Protein 3CMI (pdb70)

Sequence (143 aa):
SEFYKLAPVDKKGQPFPFDQLKGKVVLIVNVASKCGFTPQYKELEALYKRYKDEGFTIIGFPCNQFGGVTFPIMKKIDVNGGNEDPVYKFLKSQKSGMLGLRGIKWNFEKFLVDKKGKVYERYSSLTKPSSLSETIEELLKEV

Secondary structure (DSSP, 8-state):
-GGGG---BBTTS-B--GGGGTT-EEEEEEEESSS--HHHHHHHHHHHHHHGGGTEEEEEEEE-S-----S-BBPP-BSSSTTB-HHHHHHHHHS--SSS--S--STT-EEEE-SSS-EEEEE-TTS-GGGGHHHHHHHHT--

Nearest PDB structures (foldseek):
  3cmi-assembly1_A  TM=1.007E+00  e=5.539E-32  Saccharomyces cerevisiae
  6vpd-assembly1_B  TM=9.604E-01  e=5.305E-20  Trichoderma reesei QM6a
  6vpd-assembly1_A  TM=9.543E-01  e=8.761E-20  Trichoderma reesei QM6a
  2vup-assembly1_A  TM=9.214E-01  e=1.431E-16  Trypanosoma brucei
  2i3y-assembly1_A  TM=8.932E-01  e=1.904E-14  Homo sapiens

Solvent-accessible surface area: 8043 Å² total; per-residue (Å²): 77,107,1,31,166,18,59,8,62,27,141,166,40,108,96,26,57,0,68,90,7,120,38,81,0,0,0,0,0,0,8,9,54,128,127,70,46,82,83,48,47,146,47,1,18,61,8,31,121,180,13,87,130,110,17,5,16,0,0,0,0,20,1,70,74,32,101,128,32,89,6,37,39,4,116,109,22,42,0,32,57,86,123,45,23,89,1,0,138,15,0,8,71,92,68,40,54,199,165,68,149,111,23,7,128,120,5,8,7,4,0,0,0,21,40,129,1,133,16,98,63,43,37,62,31,160,41,100,6,68,82,6,28,127,27,0,55,101,10,26,156,58,172

Foldseek 3Di:
DVQQQDWAQFPVRHTDGCVVLAQAKEKEFEAEPDDDPVVQQVLQQVLCVVCVVLRYAYEYEYEHPAVPHDGTYGPHAHLDDPRHGPNNVVQLVQDADPDDDSGQDHGTWIWIAASRGHTDYTGHNPDHSVNCNVVNVVRSVDD

GO terms:
  GO:0004602 glutathione peroxidase activity (F, IDA)
  GO:0005758 mitochondrial intermembrane space (C, IDA)
  GO:0005782 peroxisomal matrix (C, IDA)
  GO:0047066 phospholipid-hydroperoxide glutathione peroxidase activity (F, IDA)
  GO:0004602 glutathione peroxidase activity (F, IMP)
  GO:0034599 cellular response to oxidative stress (P, IMP)
  GO:0005739 mitochondrion (C, HDA)
  GO:0005829 cytosol (C, HDA)
  GO:0047066 phospholipid-hydroperoxide glutathione peroxidase activity (F, IMP)
  GO:0005737 cytoplasm (C, EXP)
  GO:0140824 thioredoxin-dependent peroxiredoxin activity (F, EXP)

CATH classification: 3.40.30.10

Structure (mmCIF, N/CA/C/O backbone):
data_3CMI
#
_entry.id   3CMI
#
_cell.length_a   39.570
_cell.length_b   64.880
_cell.length_c   72.020
_cell.angle_alpha   90.00
_cell.angle_beta   90.00
_cell.angle_gamma   90.00
#
_symmetry.space_group_name_H-M   'P 21 21 21'
#
loop_
_entity.id
_entity.type
_entity.pdbx_description
1 polymer 'Peroxiredoxin HYR1'
2 water water
#
loop_
_atom_site.group_PDB
_atom_site.id
_atom_site.type_symbol
_atom_site.label_atom_id
_atom_site.label_alt_id
_atom_site.label_comp_id
_atom_site.label_asym_id
_atom_site.label_entity_id
_atom_site.label_seq_id
_atom_site.pdbx_PDB_ins_code
_atom_site.Cartn_x
_atom_site.Cartn_y
_atom_site.Cartn_z
_atom_site.occupancy
_atom_site.B_iso_or_equiv
_atom_site.auth_seq_id
_atom_site.auth_comp_id
_atom_site.auth_asym_id
_atom_site.auth_atom_id
_atom_site.pdbx_PDB_model_num
ATOM 1 N N . SER A 1 10 ? 9.350 19.487 1.635 1.00 46.49 2 SER A N 1
ATOM 2 C CA . SER A 1 10 ? 8.445 20.046 2.682 1.00 46.41 2 SER A CA 1
ATOM 3 C C . SER A 1 10 ? 9.165 21.067 3.561 1.00 46.23 2 SER A C 1
ATOM 4 O O . SER A 1 10 ? 10.393 21.027 3.693 1.00 46.34 2 SER A O 1
ATOM 7 N N . GLU A 1 11 ? 8.388 21.974 4.157 1.00 45.79 3 GLU A N 1
ATOM 8 C CA . GLU A 1 11 ? 8.907 23.005 5.061 1.00 45.43 3 GLU A CA 1
ATOM 9 C C . GLU A 1 11 ? 9.512 22.376 6.318 1.00 44.49 3 GLU A C 1
ATOM 10 O O . GLU A 1 11 ? 10.387 22.964 6.959 1.00 44.44 3 GLU A O 1
ATOM 16 N N . PHE A 1 12 ? 9.036 21.178 6.652 1.00 43.33 4 PHE A N 1
ATOM 17 C CA . PHE A 1 12 ? 9.517 20.414 7.800 1.00 42.31 4 PHE A CA 1
ATOM 18 C C . PHE A 1 12 ? 11.025 20.148 7.756 1.00 41.82 4 PHE A C 1
ATOM 19 O O . PHE A 1 12 ? 11.704 20.244 8.776 1.00 41.73 4 PHE A O 1
ATOM 27 N N . TYR A 1 13 ? 11.542 19.812 6.577 1.00 41.19 5 TYR A N 1
ATOM 28 C CA . TYR A 1 13 ? 12.952 19.455 6.440 1.00 40.74 5 TYR A CA 1
ATOM 29 C C . TYR A 1 13 ? 13.867 20.676 6.427 1.00 40.44 5 TYR A C 1
ATOM 30 O O . TYR A 1 13 ? 15.086 20.538 6.536 1.00 40.40 5 TYR A O 1
ATOM 39 N N . LYS A 1 14 ? 13.267 21.859 6.304 1.00 40.23 6 LYS A N 1
ATOM 40 C CA . LYS A 1 14 ? 13.990 23.133 6.354 1.00 40.14 6 LYS A CA 1
ATOM 41 C C . LYS A 1 14 ? 14.325 23.546 7.791 1.00 39.90 6 LYS A C 1
ATOM 42 O O . LYS A 1 14 ? 15.221 24.361 8.016 1.00 39.94 6 LYS A O 1
ATOM 48 N N . LEU A 1 15 ? 13.596 22.976 8.749 1.00 39.48 7 LEU A N 1
ATOM 49 C CA . LEU A 1 15 ? 13.772 23.260 10.174 1.00 39.15 7 LEU A CA 1
ATOM 50 C C . LEU A 1 15 ? 15.129 22.807 10.700 1.00 39.28 7 LEU A C 1
ATOM 51 O O . LEU A 1 15 ? 15.595 21.716 10.376 1.00 38.89 7 LEU A O 1
ATOM 56 N N . ALA A 1 16 ? 15.750 23.652 11.518 1.00 39.30 8 ALA A N 1
ATOM 57 C CA . ALA A 1 16 ? 17.011 23.309 12.162 1.00 39.56 8 ALA A CA 1
ATOM 58 C C . ALA A 1 16 ? 17.083 23.915 13.569 1.00 39.73 8 ALA A C 1
ATOM 59 O O . ALA A 1 16 ? 17.753 24.937 13.777 1.00 39.78 8 ALA A O 1
ATOM 61 N N . PRO A 1 17 ? 16.390 23.288 14.542 1.00 39.75 9 PRO A N 1
ATOM 62 C CA . PRO A 1 17 ? 16.459 23.754 15.926 1.00 39.69 9 PRO A CA 1
ATOM 63 C C . PRO A 1 17 ? 17.832 23.494 16.540 1.00 39.66 9 PRO A C 1
ATOM 64 O O . PRO A 1 17 ? 18.560 22.606 16.084 1.00 39.62 9 PRO A O 1
ATOM 68 N N . VAL A 1 18 ? 18.173 24.261 17.567 1.00 39.50 10 VAL A N 1
ATOM 69 C CA . VAL A 1 18 ? 19.431 24.070 18.285 1.00 39.54 10 VAL A CA 1
ATOM 70 C C . VAL A 1 18 ? 19.316 22.833 19.186 1.00 39.43 10 VAL A C 1
ATOM 71 O O . VAL A 1 18 ? 18.323 22.675 19.892 1.00 39.21 10 VAL A O 1
ATOM 75 N N . ASP A 1 19 ? 20.323 21.960 19.163 1.00 39.52 11 ASP A N 1
ATOM 76 C CA . ASP A 1 1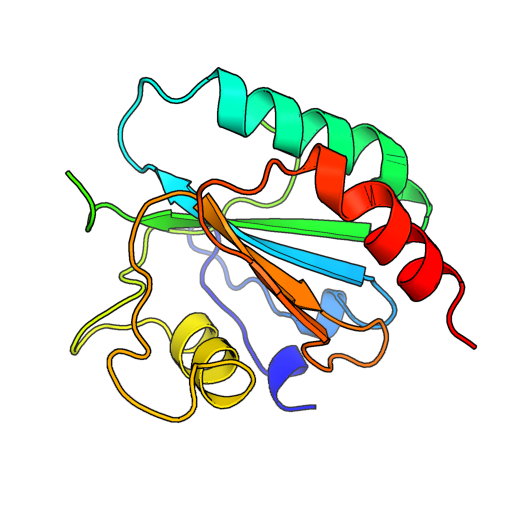9 ? 20.279 20.762 20.007 1.00 39.78 11 ASP A CA 1
ATOM 77 C C . ASP A 1 19 ? 20.765 21.043 21.433 1.00 40.25 11 ASP A C 1
ATOM 78 O O . ASP A 1 19 ? 21.092 22.187 21.771 1.00 39.98 11 ASP A O 1
ATOM 83 N N . LYS A 1 20 ? 20.794 19.995 22.255 1.00 40.86 12 LYS A N 1
ATOM 84 C CA . LYS A 1 20 ? 21.202 20.072 23.662 1.00 41.61 12 LYS A CA 1
ATOM 85 C C . LYS A 1 20 ? 22.627 20.612 23.850 1.00 41.64 12 LYS A C 1
ATOM 86 O O . LYS A 1 20 ? 22.899 21.320 24.824 1.00 41.64 12 LYS A O 1
ATOM 92 N N . LYS A 1 21 ? 23.526 20.280 22.922 1.00 41.75 13 LYS A N 1
ATOM 93 C CA . LYS A 1 21 ? 24.915 20.767 22.960 1.00 41.83 13 LYS A CA 1
ATOM 94 C C . LYS A 1 21 ? 25.061 22.167 22.332 1.00 41.67 13 LYS A C 1
ATOM 95 O O . LYS A 1 21 ? 26.175 22.690 22.197 1.00 41.50 13 LYS A O 1
ATOM 101 N N . GLY A 1 22 ? 23.934 22.768 21.948 1.00 41.39 14 GLY A N 1
ATOM 102 C CA . GLY A 1 22 ? 23.934 24.097 21.341 1.00 41.26 14 GLY A CA 1
ATOM 103 C C . GLY A 1 22 ? 24.310 24.093 19.867 1.00 41.01 14 GLY A C 1
ATOM 104 O O . GLY A 1 22 ? 24.728 25.127 19.325 1.00 40.58 14 GLY A O 1
ATOM 105 N N . GLN A 1 23 ? 24.145 22.928 19.216 1.00 40.79 15 GLN A N 1
ATOM 106 C CA . GLN A 1 23 ? 24.504 22.792 17.801 1.00 40.71 15 GLN A CA 1
ATOM 107 C C . GLN A 1 23 ? 23.256 22.593 16.926 1.00 40.33 15 GLN A C 1
ATOM 108 O O . GLN A 1 23 ? 22.256 22.007 17.384 1.00 40.33 15 GLN A O 1
ATOM 114 N N . PRO A 1 24 ? 23.311 23.079 15.659 1.00 39.97 16 PRO A N 1
ATOM 115 C CA . PRO A 1 24 ? 22.200 22.888 14.723 1.00 39.55 16 PRO A CA 1
ATOM 116 C C . PRO A 1 24 ? 21.825 21.421 14.572 1.00 39.56 16 PRO A C 1
ATOM 117 O O . PRO A 1 24 ? 22.698 20.560 14.407 1.00 38.97 16 PRO A O 1
ATOM 121 N N . PHE A 1 25 ? 20.526 21.148 14.660 1.00 39.49 17 PHE A N 1
ATOM 122 C CA . PHE A 1 25 ? 19.998 19.816 14.418 1.00 39.55 17 PHE A CA 1
ATOM 123 C C . PHE A 1 25 ? 19.073 19.889 13.206 1.00 39.65 17 PHE A C 1
ATOM 124 O O . PHE A 1 25 ? 17.867 20.117 13.351 1.00 39.62 17 PHE A O 1
ATOM 132 N N . PRO A 1 26 ? 19.637 19.708 11.999 1.00 39.82 18 PRO A N 1
ATOM 133 C CA . PRO A 1 26 ? 18.838 19.898 10.789 1.00 40.03 18 PRO A CA 1
ATOM 134 C C . PRO A 1 26 ? 17.850 18.755 10.566 1.00 40.13 18 PRO A C 1
ATOM 135 O O . PRO A 1 26 ? 18.227 17.586 10.642 1.00 40.32 18 PRO A O 1
ATOM 139 N N . PHE A 1 27 ? 16.592 19.098 10.306 1.00 40.07 19 PHE A N 1
ATOM 140 C CA . PHE A 1 27 ? 15.538 18.093 10.138 1.00 40.21 19 PHE A CA 1
ATOM 141 C C . PHE A 1 27 ? 15.623 17.339 8.808 1.00 40.30 19 PHE A C 1
ATOM 142 O O . PHE A 1 27 ? 14.871 16.395 8.584 1.00 39.92 19 PHE A O 1
ATOM 150 N N . ASP A 1 28 ? 16.535 17.745 7.924 1.00 40.74 20 ASP A N 1
ATOM 151 C CA . ASP A 1 28 ? 16.710 17.030 6.660 1.00 41.45 20 ASP A CA 1
ATOM 152 C C . ASP A 1 28 ? 17.259 15.614 6.883 1.00 41.64 20 ASP A C 1
ATOM 153 O O . ASP A 1 28 ? 17.045 14.726 6.056 1.00 41.99 20 ASP A O 1
ATOM 158 N N . GLN A 1 29 ? 17.941 15.408 8.012 1.00 41.79 21 GLN A N 1
ATOM 159 C CA . GLN A 1 29 ? 18.419 14.075 8.408 1.00 41.98 21 GLN A CA 1
ATOM 160 C C . GLN A 1 29 ? 17.251 13.145 8.755 1.00 41.83 21 GLN A C 1
ATOM 161 O O . GLN A 1 29 ? 17.428 11.930 8.885 1.00 41.96 21 GLN A O 1
ATOM 167 N N . LEU A 1 30 ? 16.064 13.731 8.894 1.00 41.39 22 LEU A N 1
ATOM 168 C CA . LEU A 1 30 ? 14.855 13.007 9.286 1.00 41.27 22 LEU A CA 1
ATOM 169 C C . LEU A 1 30 ? 14.061 12.465 8.093 1.00 40.91 22 LEU A C 1
ATOM 170 O O . LEU A 1 30 ? 13.012 11.845 8.279 1.00 40.59 22 LEU A O 1
ATOM 175 N N . LYS A 1 31 ? 14.566 12.703 6.881 1.00 40.59 23 LYS A N 1
ATOM 176 C CA . LYS A 1 31 ? 13.904 12.274 5.647 1.00 40.36 23 LYS A CA 1
ATOM 177 C C . LYS A 1 31 ? 13.780 10.754 5.583 1.00 40.18 23 LYS A C 1
ATOM 178 O O . LYS A 1 31 ? 14.760 10.035 5.791 1.00 40.04 23 LYS A O 1
ATOM 184 N N . GLY A 1 32 ? 12.569 10.280 5.304 1.00 39.93 24 GLY A N 1
ATOM 185 C CA . GLY A 1 32 ? 12.290 8.849 5.232 1.00 39.98 24 GLY A CA 1
ATOM 186 C C . GLY A 1 32 ? 12.039 8.216 6.588 1.00 39.95 24 GLY A C 1
ATOM 187 O O . GLY A 1 32 ? 11.906 6.997 6.692 1.00 39.96 24 GLY A O 1
ATOM 188 N N . LYS A 1 33 ? 11.977 9.049 7.625 1.00 39.98 25 LYS A N 1
ATOM 189 C CA . LYS A 1 33 ? 11.730 8.592 8.991 1.00 39.91 25 LYS A CA 1
ATOM 190 C C . LYS A 1 33 ? 10.378 9.063 9.490 1.00 39.65 25 LYS A C 1
ATOM 191 O O . LYS A 1 33 ? 9.952 10.181 9.191 1.00 39.51 25 LYS A O 1
ATOM 197 N N . VAL A 1 34 ? 9.705 8.197 10.243 1.00 39.30 26 VAL A N 1
ATOM 198 C CA . VAL A 1 34 ? 8.554 8.600 11.039 1.00 38.95 26 VAL A CA 1
ATOM 199 C C . VAL A 1 34 ? 9.096 9.311 12.283 1.00 38.99 26 VAL A C 1
ATOM 200 O O . VAL A 1 34 ? 10.025 8.827 12.924 1.00 38.91 26 VAL A O 1
ATOM 204 N N . VAL A 1 35 ? 8.533 10.470 12.605 1.00 39.08 27 VAL A N 1
ATOM 205 C CA . VAL A 1 35 ? 9.038 11.288 13.709 1.00 39.32 27 VAL A CA 1
ATOM 206 C C . VAL A 1 35 ? 7.933 11.638 14.704 1.00 39.61 27 VAL A C 1
ATOM 207 O O . VAL A 1 35 ? 6.854 12.098 14.317 1.00 39.16 27 VAL A O 1
ATOM 211 N N . LEU A 1 36 ? 8.214 11.413 15.984 1.00 39.78 28 LEU A N 1
ATOM 212 C CA . LEU A 1 36 ? 7.335 11.860 17.062 1.00 39.71 28 LEU A CA 1
ATOM 213 C C . LEU A 1 36 ? 7.987 13.097 17.679 1.00 39.62 28 LEU A C 1
ATOM 214 O O . LEU A 1 36 ? 9.112 13.027 18.167 1.00 39.28 28 LEU A O 1
ATOM 219 N N . ILE A 1 37 ? 7.312 14.242 17.613 1.00 39.35 29 ILE A N 1
ATOM 220 C CA . ILE A 1 37 ? 7.841 15.441 18.244 1.00 39.50 29 ILE A CA 1
ATOM 221 C C . ILE A 1 37 ? 7.090 15.714 19.540 1.00 39.28 29 ILE A C 1
ATOM 222 O O . ILE A 1 37 ? 5.870 15.882 19.544 1.00 39.15 29 ILE A O 1
ATOM 227 N N . VAL A 1 38 ? 7.834 15.745 20.641 1.00 38.85 30 VAL A N 1
ATOM 228 C CA . VAL A 1 38 ? 7.241 15.891 21.966 1.00 38.55 30 VAL A CA 1
ATOM 229 C C . VAL A 1 38 ? 7.902 17.030 22.744 1.00 38.38 30 VAL A C 1
ATOM 230 O O . VAL A 1 38 ? 9.129 17.104 22.842 1.00 38.29 30 VAL A O 1
ATOM 234 N N . ASN A 1 39 ? 7.086 17.937 23.270 1.00 38.05 31 ASN A N 1
ATOM 235 C CA . ASN A 1 39 ? 7.601 18.927 24.207 1.00 37.76 31 ASN A CA 1
ATOM 236 C C . ASN A 1 39 ? 7.703 18.297 25.58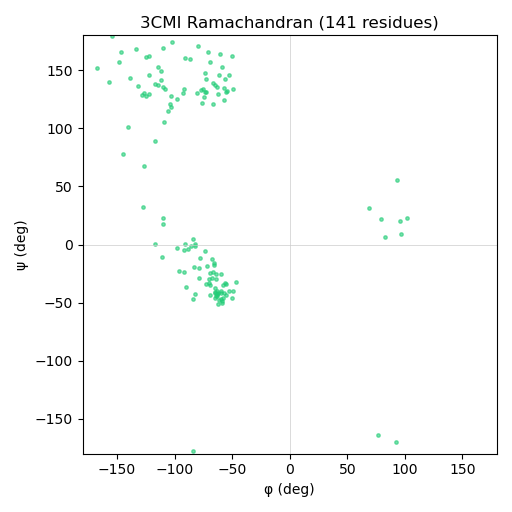8 1.00 37.74 31 ASN A C 1
ATOM 237 O O . ASN A 1 39 ? 6.769 17.659 26.077 1.00 37.86 31 ASN A O 1
ATOM 242 N N . VAL A 1 40 ? 8.863 18.467 26.196 1.00 37.51 32 VAL A N 1
ATOM 243 C CA . VAL A 1 40 ? 9.226 17.748 27.394 1.00 37.45 32 VAL A CA 1
ATOM 244 C C . VAL A 1 40 ? 9.369 18.718 28.563 1.00 37.40 32 VAL A C 1
ATOM 245 O O . VAL A 1 40 ? 9.642 19.900 28.362 1.00 37.39 32 VAL A O 1
ATOM 249 N N . ALA A 1 41 ? 9.147 18.221 29.775 1.00 37.47 33 ALA A N 1
ATOM 250 C CA . ALA A 1 41 ? 9.210 19.051 30.972 1.00 37.58 33 ALA A CA 1
ATOM 251 C C . ALA A 1 41 ? 10.651 19.383 31.348 1.00 37.72 33 ALA A C 1
ATOM 252 O O . ALA A 1 41 ? 11.492 18.489 31.483 1.00 37.87 33 ALA A O 1
ATOM 254 N N . SER A 1 42 ? 10.923 20.677 31.510 1.00 37.78 34 SER A N 1
ATOM 255 C CA . SER A 1 42 ? 12.244 21.154 31.905 1.00 37.84 34 SER A CA 1
ATOM 256 C C . SER A 1 42 ? 12.542 20.791 33.360 1.00 37.88 34 SER A C 1
ATOM 257 O O . SER A 1 42 ? 13.692 20.532 33.717 1.00 37.87 34 SER A O 1
ATOM 260 N N . LYS A 1 43 ? 11.497 20.770 34.186 1.00 37.95 35 LYS A N 1
ATOM 261 C CA . LYS A 1 43 ? 11.607 20.375 35.590 1.00 38.03 35 LYS A CA 1
ATOM 262 C C . LYS A 1 4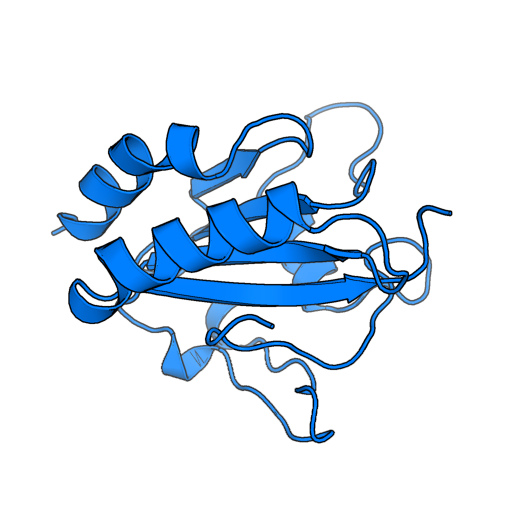3 ? 11.483 18.860 35.760 1.00 38.11 35 LYS A C 1
ATOM 263 O O . LYS A 1 43 ? 10.960 18.165 34.883 1.00 38.04 35 LYS A O 1
ATOM 269 N N . CYS A 1 44 ? 11.970 18.362 36.895 1.00 38.27 36 CYS A N 1
ATOM 270 C CA . CYS A 1 44 ? 11.939 16.935 37.215 1.00 38.41 36 CYS A CA 1
ATOM 271 C C . CYS A 1 44 ? 10.568 16.495 37.733 1.00 38.45 36 CYS A C 1
ATOM 272 O O . CYS A 1 44 ? 9.694 17.326 37.997 1.00 38.40 36 CYS A O 1
ATOM 275 N N . GLY A 1 45 ? 10.391 15.182 37.868 1.00 38.55 37 GLY A N 1
ATOM 276 C CA . GLY A 1 45 ? 9.183 14.613 38.463 1.00 38.66 37 GLY A CA 1
ATOM 277 C C . GLY A 1 45 ? 8.180 14.062 37.469 1.00 38.66 37 GLY A C 1
ATOM 278 O O . GLY A 1 45 ? 6.993 13.939 37.782 1.00 38.66 37 GLY A O 1
ATOM 279 N N . PHE A 1 46 ? 8.657 13.721 36.274 1.00 38.69 38 PHE A N 1
ATOM 280 C CA . PHE A 1 46 ? 7.796 13.179 35.225 1.00 38.77 38 PHE A CA 1
ATOM 281 C C . PHE A 1 46 ? 8.326 11.858 34.649 1.00 38.83 38 PHE A C 1
ATOM 282 O O . PHE A 1 46 ? 8.111 11.550 33.474 1.00 38.90 38 PHE A O 1
ATOM 290 N N . THR A 1 47 ? 8.981 11.071 35.504 1.00 38.90 39 THR A N 1
ATOM 291 C CA . THR A 1 47 ? 9.647 9.819 35.112 1.00 38.88 39 THR A CA 1
ATOM 292 C C . THR A 1 47 ? 8.790 8.830 34.292 1.00 38.87 39 THR A C 1
ATOM 293 O O . THR A 1 47 ? 9.281 8.291 33.297 1.00 38.85 39 THR A O 1
ATOM 297 N N . PRO A 1 48 ? 7.524 8.576 34.703 1.00 38.88 40 PRO A N 1
ATOM 298 C CA . PRO A 1 48 ? 6.690 7.658 33.910 1.00 38.89 40 PRO A CA 1
ATOM 299 C C . PRO A 1 48 ? 6.546 8.055 32.437 1.00 38.88 40 PRO A C 1
ATOM 300 O O . PRO A 1 48 ? 6.472 7.184 31.572 1.00 38.93 40 PRO A O 1
ATOM 304 N N . GLN A 1 49 ? 6.518 9.356 32.166 1.00 38.90 41 GLN A N 1
ATOM 305 C CA . GLN A 1 49 ? 6.360 9.871 30.806 1.00 38.88 41 GLN A CA 1
ATOM 306 C C . GLN A 1 49 ? 7.591 9.605 29.937 1.00 38.87 41 GLN A C 1
ATOM 307 O O . GLN A 1 49 ? 7.462 9.199 28.779 1.00 38.82 41 GLN A O 1
ATOM 313 N N . TYR A 1 50 ? 8.775 9.825 30.506 1.00 38.79 42 TYR A N 1
ATOM 314 C CA . TYR A 1 50 ? 10.035 9.583 29.807 1.00 38.84 42 TYR A CA 1
ATOM 315 C C . TYR A 1 50 ? 10.295 8.096 29.576 1.00 38.81 42 TYR A C 1
ATOM 316 O O . TYR A 1 50 ? 10.869 7.713 28.556 1.00 38.81 42 TYR A O 1
ATOM 325 N N . LYS A 1 51 ? 9.873 7.265 30.527 1.00 38.66 43 LYS A N 1
ATOM 326 C CA . LYS A 1 51 ?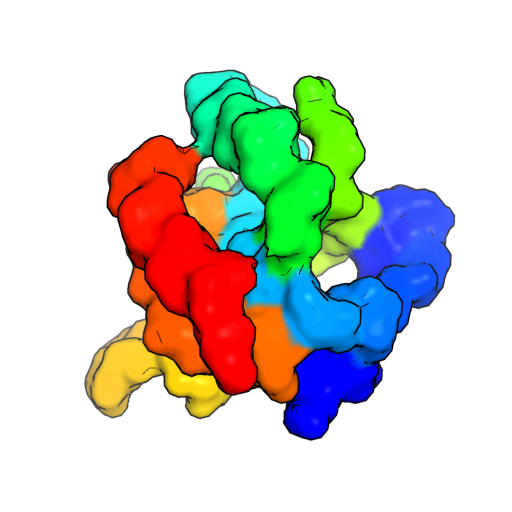 10.007 5.819 30.395 1.00 38.59 43 LYS A CA 1
ATOM 327 C C . LYS A 1 51 ? 9.196 5.287 29.212 1.00 38.48 43 LYS A C 1
ATOM 328 O O . LYS A 1 51 ? 9.693 4.466 28.440 1.00 38.52 43 LYS A O 1
ATOM 334 N N . GLU A 1 52 ? 7.959 5.767 29.072 1.00 38.27 44 GLU A N 1
ATOM 335 C CA . GLU A 1 52 ? 7.087 5.360 27.968 1.00 38.10 44 GLU A CA 1
ATOM 336 C C . GLU A 1 52 ? 7.625 5.801 26.603 1.00 38.05 44 GLU A C 1
ATOM 337 O O . GLU A 1 52 ? 7.554 5.045 25.634 1.00 38.30 44 GLU A O 1
ATOM 343 N N . LEU A 1 53 ? 8.163 7.020 26.537 1.00 37.75 45 LEU A N 1
ATOM 344 C CA . LEU A 1 53 ? 8.766 7.540 25.311 1.00 37.35 45 LEU A CA 1
ATOM 345 C C . LEU A 1 53 ? 9.994 6.733 24.915 1.00 37.40 45 LEU A C 1
ATOM 346 O O . LEU A 1 53 ? 10.148 6.363 23.750 1.00 37.50 45 LEU A O 1
ATOM 351 N N . GLU A 1 54 ? 10.858 6.466 25.893 1.00 37.31 46 GLU A N 1
ATOM 352 C CA . GLU A 1 54 ? 12.066 5.668 25.689 1.00 37.04 46 GLU A CA 1
ATOM 353 C C . GLU A 1 54 ? 11.736 4.257 25.198 1.00 37.12 46 GLU A C 1
ATOM 354 O O . GLU A 1 54 ? 12.424 3.728 24.321 1.00 37.09 46 GLU A O 1
ATOM 360 N N . ALA A 1 55 ? 10.674 3.666 25.750 1.00 37.00 47 ALA A N 1
ATOM 361 C CA . ALA A 1 55 ? 10.210 2.348 25.330 1.00 37.03 47 ALA A CA 1
ATOM 362 C C . ALA A 1 55 ? 9.761 2.363 23.867 1.00 37.11 47 ALA A C 1
ATOM 363 O O . ALA A 1 55 ? 10.071 1.447 23.111 1.00 37.27 47 ALA A O 1
ATOM 365 N N . LEU A 1 56 ? 9.037 3.411 23.478 1.00 37.21 48 LEU A N 1
ATOM 366 C CA . LEU A 1 56 ? 8.608 3.598 22.093 1.00 37.00 48 LEU A CA 1
ATOM 367 C C . LEU A 1 56 ? 9.819 3.691 21.169 1.00 37.10 48 LEU A C 1
ATOM 368 O O . LEU A 1 56 ? 9.880 3.021 20.133 1.00 37.25 48 LEU A O 1
ATOM 373 N N . TYR A 1 57 ? 10.790 4.507 21.572 1.00 36.99 49 TYR A N 1
ATOM 374 C CA . TYR A 1 57 ? 12.008 4.721 20.802 1.00 36.93 49 TYR A CA 1
ATOM 375 C C . TYR A 1 57 ? 12.809 3.435 20.651 1.00 36.82 49 TYR A C 1
ATOM 376 O O . TYR A 1 57 ? 13.188 3.072 19.539 1.00 36.83 49 TYR A O 1
ATOM 385 N N . LYS A 1 58 ? 13.063 2.753 21.766 1.00 36.69 50 LYS A N 1
ATOM 386 C CA . LYS A 1 58 ? 13.774 1.472 21.747 1.00 36.72 50 LYS A CA 1
ATOM 387 C C . LYS A 1 58 ? 13.088 0.466 20.821 1.00 36.30 50 LYS A C 1
ATOM 388 O O . LYS A 1 58 ? 13.741 -0.232 20.042 1.00 36.16 50 LYS A O 1
ATOM 394 N N . ARG A 1 59 ? 11.764 0.414 20.894 1.00 35.93 51 ARG A N 1
ATOM 395 C CA . ARG A 1 59 ? 11.001 -0.563 20.128 1.00 35.93 51 ARG A CA 1
ATOM 396 C C . ARG A 1 59 ? 11.118 -0.379 18.609 1.00 35.59 51 ARG A C 1
ATOM 397 O O . ARG A 1 59 ? 11.345 -1.348 17.872 1.00 35.25 51 ARG A O 1
ATOM 405 N N . TYR A 1 60 ? 11.011 0.871 18.167 1.00 35.42 52 TYR A N 1
ATOM 406 C CA . TYR A 1 60 ? 10.817 1.191 16.755 1.00 35.57 52 TYR A CA 1
ATOM 407 C C . TYR A 1 60 ? 11.982 1.874 16.050 1.00 36.01 52 TYR A C 1
ATOM 408 O O . TYR A 1 60 ? 11.962 2.010 14.826 1.00 36.03 52 TYR A O 1
ATOM 417 N N . LYS A 1 61 ? 12.985 2.320 16.800 1.00 36.74 53 LYS A N 1
ATOM 418 C CA . LYS A 1 61 ? 14.056 3.128 16.202 1.00 37.41 53 LYS A CA 1
ATOM 419 C C . LYS A 1 61 ? 14.653 2.524 14.923 1.00 37.52 53 LYS A C 1
ATOM 420 O O . LYS A 1 61 ? 14.910 3.248 13.958 1.00 37.75 53 LYS A O 1
ATOM 426 N N . ASP A 1 62 ? 14.837 1.206 14.905 1.00 37.66 54 ASP A N 1
ATOM 427 C CA . ASP A 1 62 ? 15.444 0.532 13.751 1.00 37.97 54 ASP A CA 1
ATOM 428 C C . ASP A 1 62 ? 14.484 0.236 12.597 1.00 37.91 54 ASP A C 1
ATOM 429 O O . ASP A 1 62 ? 14.884 -0.335 11.579 1.00 37.70 54 ASP A O 1
ATOM 434 N N . GLU A 1 63 ? 13.223 0.634 12.762 1.00 37.90 55 GLU A N 1
ATOM 435 C CA . GLU A 1 63 ? 12.243 0.606 11.680 1.00 38.03 55 GLU A CA 1
ATOM 436 C C . GLU A 1 63 ? 12.267 1.914 10.882 1.00 37.98 55 GLU A C 1
ATOM 437 O O . GLU A 1 63 ? 11.558 2.048 9.882 1.00 38.15 55 GLU A O 1
ATOM 443 N N . GLY A 1 64 ? 13.084 2.870 11.324 1.00 37.86 56 GLY A N 1
ATOM 444 C CA . GLY A 1 64 ? 13.109 4.210 10.734 1.00 37.61 56 GLY A CA 1
ATOM 445 C C . GLY A 1 64 ? 12.178 5.150 11.482 1.00 37.47 56 GLY A C 1
ATOM 446 O O . GLY A 1 64 ? 11.283 5.759 10.895 1.00 37.22 56 GLY A O 1
ATOM 447 N N . PHE A 1 65 ? 12.394 5.245 12.790 1.00 37.37 57 PHE A N 1
ATOM 448 C CA . PHE A 1 65 ? 11.560 6.037 13.684 1.00 37.19 57 PHE A CA 1
ATOM 449 C C . PHE A 1 65 ? 12.453 6.750 14.676 1.00 37.05 57 PHE A C 1
ATOM 450 O O . PHE A 1 65 ? 13.458 6.198 15.128 1.00 36.55 57 PHE A O 1
ATOM 458 N N . THR A 1 66 ? 12.083 7.978 15.018 1.00 36.72 58 THR A N 1
ATOM 459 C CA . THR A 1 66 ? 12.795 8.703 16.058 1.00 36.48 58 THR A CA 1
ATOM 460 C C . THR A 1 66 ? 11.863 9.615 16.843 1.00 36.24 58 THR A C 1
ATOM 461 O O . THR A 1 66 ? 10.726 9.852 16.429 1.00 36.40 58 THR A O 1
ATOM 465 N N . ILE A 1 67 ? 12.351 10.092 17.988 1.00 35.96 59 ILE A N 1
ATOM 466 C CA . ILE A 1 67 ? 11.640 11.062 18.817 1.00 35.51 59 ILE A CA 1
ATOM 467 C C . ILE A 1 67 ? 12.531 12.275 19.045 1.00 35.73 59 ILE A C 1
ATOM 468 O O . ILE A 1 67 ? 13.681 12.134 19.465 1.00 34.87 59 ILE A O 1
ATOM 473 N N . ILE A 1 68 ? 12.003 13.460 18.753 1.00 35.43 60 ILE A N 1
ATOM 474 C CA . ILE A 1 68 ? 12.724 14.693 19.058 1.00 35.85 60 ILE A CA 1
ATOM 475 C C . ILE A 1 68 ? 12.043 15.336 20.266 1.00 36.10 60 ILE A C 1
ATOM 476 O O . ILE A 1 68 ? 10.867 15.708 20.202 1.00 35.87 60 ILE A O 1
ATOM 481 N N . GLY A 1 69 ? 12.772 15.414 21.378 1.00 36.00 61 GLY A N 1
ATOM 482 C CA . GLY A 1 69 ? 12.235 15.984 22.614 1.00 36.18 61 GLY A CA 1
ATOM 483 C C . GLY A 1 69 ? 12.647 17.432 22.797 1.00 36.04 61 GLY A C 1
ATOM 484 O O . GLY A 1 69 ? 13.830 17.748 22.755 1.00 36.65 61 GLY A O 1
ATOM 485 N N . PHE A 1 70 ? 11.667 18.311 22.989 1.00 35.90 62 PHE A N 1
ATOM 486 C CA . PHE A 1 70 ? 11.931 19.727 23.226 1.00 35.43 62 PHE A CA 1
ATOM 487 C C . PHE A 1 70 ? 11.629 20.105 24.680 1.00 35.21 62 PHE A C 1
ATOM 488 O O . PHE A 1 70 ? 10.458 20.199 25.069 1.00 35.30 62 PHE A O 1
ATOM 496 N N . PRO A 1 71 ? 12.679 20.300 25.497 1.00 34.75 63 PRO A N 1
ATOM 497 C CA . PRO A 1 71 ? 12.518 20.899 26.821 1.00 34.51 63 PRO A CA 1
ATOM 498 C C . PRO A 1 71 ? 11.839 22.266 26.764 1.00 34.23 63 PRO A C 1
ATOM 499 O O . PRO A 1 71 ? 12.089 23.053 25.848 1.00 34.04 63 PRO A O 1
ATOM 503 N N . CYS A 1 72 ? 10.985 22.527 27.748 1.00 34.02 64 CYS A N 1
ATOM 504 C CA . CYS A 1 72 ? 10.229 23.769 27.835 1.00 33.84 64 CYS A CA 1
ATOM 505 C C . CYS A 1 72 ? 9.823 23.978 29.285 1.00 33.73 64 CYS A C 1
ATOM 506 O O . CYS A 1 72 ? 9.440 23.027 29.970 1.00 33.80 64 CYS A O 1
ATOM 509 N N . ASN A 1 73 ? 9.904 25.221 29.749 1.00 33.65 65 ASN A N 1
ATOM 510 C CA . ASN A 1 73 ? 9.578 25.545 31.136 1.00 33.66 65 ASN A CA 1
ATOM 511 C C . ASN A 1 73 ? 8.284 26.355 31.303 1.00 33.43 65 ASN A C 1
ATOM 512 O O . ASN A 1 73 ? 8.041 26.936 32.359 1.00 33.32 65 ASN A O 1
ATOM 517 N N . GLN A 1 74 ? 7.443 26.359 30.271 1.00 33.43 66 GLN A N 1
ATOM 518 C CA . GLN A 1 74 ? 6.232 27.196 30.258 1.00 33.40 66 GLN A CA 1
ATOM 519 C C . GLN A 1 74 ? 5.017 26.613 30.997 1.00 33.66 66 GLN A C 1
ATOM 520 O O . GLN A 1 74 ? 3.964 27.258 31.070 1.00 33.79 66 GLN A O 1
ATOM 526 N N . PHE A 1 75 ? 5.158 25.409 31.546 1.00 33.73 67 PHE A N 1
ATOM 527 C CA . PHE A 1 75 ? 4.036 24.731 32.203 1.00 33.97 67 PHE A CA 1
ATOM 528 C C . PHE A 1 75 ? 4.384 24.299 33.631 1.00 34.22 67 PHE A C 1
ATOM 529 O O . PHE A 1 75 ? 4.478 23.110 33.937 1.00 34.56 67 PHE A O 1
ATOM 537 N N . GLY A 1 76 ? 4.578 25.284 34.502 1.00 34.61 68 GLY A N 1
ATOM 538 C CA . GLY A 1 76 ? 4.898 25.033 35.905 1.00 34.80 68 GLY A CA 1
ATOM 539 C C . GLY A 1 76 ? 3.829 25.562 36.841 1.00 34.82 68 GLY A C 1
ATOM 540 O O . GLY A 1 76 ? 3.512 26.752 36.826 1.00 34.85 68 GLY A O 1
ATOM 541 N N . GLY A 1 95 ? 17.406 10.980 30.969 1.00 42.60 87 GLY A N 1
ATOM 542 C CA . GLY A 1 95 ? 17.584 9.528 31.072 1.00 42.79 87 GLY A CA 1
ATOM 543 C C . GLY A 1 95 ? 17.080 8.758 29.863 1.00 42.54 87 GLY A C 1
ATOM 544 O O . GLY A 1 95 ? 16.824 7.553 29.943 1.00 42.82 87 GLY A O 1
ATOM 545 N N . VAL A 1 96 ? 16.942 9.461 28.742 1.00 42.22 88 VAL A N 1
ATOM 546 C CA . VAL A 1 96 ? 16.476 8.875 27.485 1.00 41.78 88 VAL A CA 1
ATOM 547 C C . VAL A 1 96 ? 17.633 8.810 26.482 1.00 41.59 88 VAL A C 1
ATOM 548 O O . VAL A 1 96 ? 18.700 9.386 26.725 1.00 41.59 88 VAL A O 1
ATOM 552 N N . THR A 1 97 ? 17.432 8.109 25.368 1.00 41.13 89 THR A N 1
ATOM 553 C CA . THR A 1 97 ? 18.495 7.965 24.362 1.00 40.89 89 THR A CA 1
ATOM 554 C C . THR A 1 97 ? 18.150 8.578 23.000 1.00 40.52 89 THR A C 1
ATOM 555 O O . THR A 1 97 ? 18.949 8.512 22.065 1.00 40.77 89 THR A O 1
ATOM 559 N N . PHE A 1 98 ? 16.963 9.163 22.884 1.00 39.76 90 PHE A N 1
ATOM 560 C CA . PHE A 1 98 ? 16.568 9.831 21.649 1.00 39.33 90 PHE A CA 1
ATOM 561 C C . PHE A 1 98 ? 16.971 11.307 21.695 1.00 39.14 90 PHE A C 1
ATOM 562 O O . PHE A 1 98 ? 17.224 11.832 22.779 1.00 39.32 90 PHE A O 1
ATOM 570 N N . PRO A 1 99 ? 17.049 11.978 20.525 1.00 39.04 91 PRO A N 1
ATOM 571 C CA . PRO A 1 99 ? 17.530 13.370 20.504 1.00 38.87 91 PRO A CA 1
ATOM 572 C C . PRO A 1 99 ? 16.742 14.339 21.390 1.00 38.27 91 PRO A C 1
ATOM 573 O O . PRO A 1 99 ? 15.521 14.457 21.265 1.00 37.91 91 PRO A O 1
ATOM 577 N N . ILE A 1 100 ? 17.468 15.008 22.284 1.00 37.82 92 ILE A N 1
ATOM 578 C CA . ILE A 1 100 ? 16.938 16.080 23.124 1.00 37.42 92 ILE A CA 1
ATOM 579 C C . ILE A 1 100 ? 17.544 17.400 22.651 1.00 37.28 92 ILE A C 1
ATOM 580 O O . ILE A 1 100 ? 18.740 17.484 22.375 1.00 37.53 92 ILE A O 1
ATOM 585 N N . MET A 1 101 ? 16.709 18.427 22.543 1.00 37.42 93 MET A N 1
ATOM 586 C CA . MET A 1 101 ? 17.135 19.710 21.993 1.00 36.96 93 MET A CA 1
ATOM 587 C C . MET A 1 101 ? 17.383 20.722 23.105 1.00 36.85 93 MET A C 1
ATOM 588 O O . MET A 1 101 ? 17.126 20.434 24.273 1.00 36.68 93 MET A O 1
ATOM 593 N N . LYS A 1 102 ? 17.900 21.897 22.733 1.00 36.43 94 LYS A N 1
ATOM 594 C CA . LYS A 1 102 ? 17.983 23.047 23.633 1.00 36.27 94 LYS A CA 1
ATOM 595 C C . LYS A 1 102 ? 16.576 23.472 24.086 1.00 36.17 94 LYS A C 1
ATOM 596 O O . LYS A 1 102 ? 15.607 23.364 23.320 1.00 36.02 94 LYS A O 1
ATOM 602 N N . LYS A 1 103 ? 16.478 23.950 25.329 1.00 36.14 95 LYS A N 1
ATOM 603 C CA . LYS A 1 103 ? 15.220 24.461 25.883 1.00 36.39 95 LYS A CA 1
ATOM 604 C C . LYS A 1 103 ? 14.647 25.590 25.020 1.00 36.08 95 LYS A C 1
ATOM 605 O O . LYS A 1 103 ? 15.375 26.479 24.578 1.00 35.88 95 LYS A O 1
ATOM 611 N N . ILE A 1 104 ? 13.341 25.523 24.769 1.00 36.05 96 ILE A N 1
ATOM 612 C CA . ILE A 1 104 ? 12.643 26.513 23.950 1.00 35.84 96 ILE A CA 1
ATOM 613 C C . ILE A 1 104 ? 11.350 26.955 24.616 1.00 35.82 96 ILE A C 1
ATOM 614 O O . ILE A 1 104 ? 10.903 26.345 25.595 1.00 36.07 96 ILE A O 1
ATOM 619 N N . ASP A 1 105 ? 10.758 28.018 24.076 1.00 35.44 97 ASP A N 1
ATOM 620 C CA . ASP A 1 105 ? 9.344 28.304 24.282 1.00 35.29 97 ASP A CA 1
ATOM 621 C C . ASP A 1 105 ? 8.569 27.655 23.143 1.00 35.25 97 ASP A C 1
ATOM 622 O O . ASP A 1 105 ? 8.947 27.775 21.970 1.00 35.14 97 ASP A O 1
ATOM 627 N N . VAL A 1 106 ? 7.488 26.965 23.493 1.00 35.08 98 VAL A N 1
ATOM 628 C CA . VAL A 1 106 ? 6.598 26.367 22.506 1.00 34.97 98 VAL A CA 1
ATOM 629 C C . VAL A 1 106 ? 5.464 27.334 22.151 1.00 35.15 98 VAL A C 1
ATOM 630 O O . VAL A 1 106 ? 4.865 27.235 21.074 1.00 35.31 98 VAL A O 1
ATOM 634 N N . ASN A 1 107 ? 5.182 28.262 23.068 1.00 35.00 99 ASN A N 1
ATOM 635 C CA . ASN A 1 107 ? 4.130 29.257 22.902 1.00 34.73 99 ASN A CA 1
ATOM 636 C C . ASN A 1 107 ? 4.657 30.676 23.070 1.00 34.98 99 ASN A C 1
ATOM 637 O O . ASN A 1 107 ? 5.723 30.880 23.648 1.00 34.82 99 ASN A O 1
ATOM 642 N N . GLY A 1 108 ? 3.889 31.647 22.576 1.00 35.36 100 GLY A N 1
ATOM 643 C CA . GLY A 1 108 ? 4.158 33.067 22.807 1.00 35.99 100 GLY A CA 1
ATOM 644 C C . GLY A 1 108 ? 5.001 33.739 21.739 1.00 36.47 100 GLY A C 1
ATOM 645 O O . GLY A 1 108 ? 5.263 33.164 20.680 1.00 36.83 100 GLY A O 1
ATOM 646 N N . GLY A 1 109 ? 5.431 34.964 22.031 1.00 36.79 101 GLY A N 1
ATOM 647 C CA . GLY A 1 109 ? 6.217 35.775 21.100 1.00 37.02 101 GLY A CA 1
ATOM 648 C C . GLY A 1 109 ? 7.604 35.246 20.779 1.00 37.16 101 GLY A C 1
ATOM 649 O O . GLY A 1 109 ? 8.209 35.660 19.790 1.00 37.39 101 GLY A O 1
ATOM 650 N N . ASN A 1 110 ? 8.108 34.339 21.615 1.00 37.36 102 ASN A N 1
ATOM 651 C CA . ASN A 1 110 ? 9.414 33.706 21.400 1.00 37.26 102 ASN A CA 1
ATOM 652 C C . ASN A 1 110 ? 9.293 32.221 21.032 1.00 37.14 102 ASN A C 1
ATOM 653 O O . ASN A 1 110 ? 10.227 31.442 21.216 1.00 36.96 102 ASN A O 1
ATOM 658 N N . GLU A 1 111 ? 8.124 31.847 20.513 1.00 37.14 103 GLU A N 1
ATOM 659 C CA . GLU A 1 111 ? 7.839 30.494 20.032 1.00 36.82 103 GLU A CA 1
ATOM 660 C C . GLU A 1 111 ? 8.863 30.039 18.986 1.00 36.69 103 GLU A C 1
ATOM 661 O O . GLU A 1 111 ? 9.156 30.771 18.034 1.00 36.39 103 GLU A O 1
ATOM 667 N N . ASP A 1 112 ? 9.403 28.834 19.176 1.00 36.30 104 ASP A N 1
ATOM 668 C CA . ASP A 1 112 ? 10.392 28.269 18.259 1.00 36.13 104 ASP A CA 1
ATOM 669 C C . ASP A 1 112 ? 9.755 27.986 16.903 1.00 35.92 104 ASP A C 1
ATOM 670 O O . ASP A 1 112 ? 8.617 27.512 16.849 1.00 35.99 104 ASP A O 1
ATOM 675 N N . PRO A 1 113 ? 10.479 28.287 15.804 1.00 35.80 105 PRO A N 1
ATOM 676 C CA . PRO A 1 113 ? 10.030 27.970 14.444 1.00 35.73 105 PRO A CA 1
ATOM 677 C C . PRO A 1 113 ? 9.493 26.549 14.233 1.00 35.45 105 PRO A C 1
ATOM 678 O O . PRO A 1 113 ? 8.606 26.363 13.407 1.00 35.72 105 PRO A O 1
ATOM 682 N N . VAL A 1 114 ? 10.017 25.564 14.963 1.00 35.45 106 VAL A N 1
ATOM 683 C CA . VAL A 1 114 ? 9.530 24.183 14.849 1.00 35.06 106 VAL A CA 1
ATOM 684 C C . VAL A 1 114 ? 8.067 24.120 15.282 1.00 35.35 106 VAL A C 1
ATOM 685 O O . VAL A 1 114 ? 7.244 23.469 14.637 1.00 35.16 106 VAL A O 1
ATOM 689 N N . TYR A 1 115 ? 7.754 24.818 16.370 1.00 35.51 107 TYR A N 1
ATOM 690 C CA . TYR A 1 115 ? 6.406 24.818 16.910 1.00 35.85 107 TYR A CA 1
ATOM 691 C C . TYR A 1 115 ? 5.461 25.737 16.149 1.00 35.99 107 TYR A C 1
ATOM 692 O O . TYR A 1 115 ? 4.257 25.459 16.064 1.00 36.28 107 TYR A O 1
ATOM 701 N N . LYS A 1 116 ? 6.008 26.802 15.565 1.00 35.84 108 LYS A N 1
ATOM 702 C CA . LYS A 1 116 ? 5.240 27.622 14.633 1.00 36.06 108 LYS A CA 1
ATOM 703 C C . LYS A 1 116 ? 4.758 26.753 13.465 1.00 35.79 108 LYS A C 1
ATOM 704 O O . LYS A 1 116 ? 3.570 26.746 13.140 1.00 35.45 108 LYS A O 1
ATOM 710 N N . PHE A 1 117 ? 5.685 26.009 12.860 1.00 35.63 109 PHE A N 1
ATOM 711 C CA . PHE A 1 117 ? 5.358 25.130 11.737 1.00 35.43 109 PHE A CA 1
ATOM 712 C C . PHE A 1 117 ? 4.362 24.031 12.106 1.00 35.47 109 PHE A C 1
ATOM 713 O O . PHE A 1 117 ? 3.395 23.803 11.377 1.00 35.32 109 PHE A O 1
ATOM 721 N N . LEU A 1 118 ? 4.608 23.346 13.222 1.00 35.48 110 LEU A N 1
ATOM 722 C CA . LEU A 1 118 ? 3.745 22.245 13.644 1.00 35.59 110 LEU A CA 1
ATOM 723 C C . LEU A 1 118 ? 2.305 22.699 13.843 1.00 35.83 110 LEU A C 1
ATOM 724 O O . LEU A 1 118 ? 1.382 22.079 13.314 1.00 36.40 110 LEU A O 1
ATOM 729 N N . LYS A 1 119 ? 2.117 23.800 14.565 1.00 35.88 111 LYS A N 1
ATOM 730 C CA . LYS A 1 119 ? 0.774 24.333 14.829 1.00 35.80 111 LYS A CA 1
ATOM 731 C C . LYS A 1 119 ? 0.034 24.795 13.572 1.00 35.78 111 LYS A C 1
ATOM 732 O O . LYS A 1 119 ? -1.197 24.735 13.523 1.00 36.05 111 LYS A O 1
ATOM 738 N N . SER A 1 120 ? 0.780 25.240 12.558 1.00 35.61 112 SER A N 1
ATOM 739 C CA . SER A 1 120 ? 0.191 25.643 11.274 1.00 35.50 112 SER A CA 1
ATOM 740 C C . SER A 1 120 ? -0.375 24.450 10.503 1.00 35.45 112 SER A C 1
ATOM 741 O O . SER A 1 120 ? -1.269 24.612 9.667 1.00 35.15 112 SER A O 1
ATOM 744 N N . GLN A 1 121 ? 0.158 23.260 10.783 1.00 35.43 113 GLN A N 1
ATOM 745 C CA . GLN A 1 121 ? -0.296 22.029 10.133 1.00 35.49 113 GLN A CA 1
ATOM 746 C C . GLN A 1 121 ? -1.420 21.351 10.906 1.00 35.69 113 GLN A C 1
ATOM 747 O O . GLN A 1 121 ? -2.331 20.764 10.305 1.00 35.74 113 GLN A O 1
ATOM 753 N N . LYS A 1 122 ? -1.350 21.414 12.236 1.00 35.78 114 LYS A N 1
ATOM 754 C CA . LYS A 1 122 ? -2.334 20.727 13.074 1.00 36.04 114 LYS A CA 1
ATOM 755 C C . LYS A 1 122 ? -2.741 21.561 14.294 1.00 35.65 114 LYS A C 1
ATOM 756 O O . LYS A 1 122 ? -2.008 21.656 15.275 1.00 35.90 114 LYS A O 1
ATOM 762 N N . SER A 1 123 ? -3.908 22.189 14.195 1.00 35.28 115 SER A N 1
ATOM 763 C CA . SER A 1 123 ? -4.541 22.907 15.303 1.00 34.83 115 SER A CA 1
ATOM 764 C C . SER A 1 123 ? -6.046 22.789 15.129 1.00 34.57 115 SER A C 1
ATOM 765 O O . SER A 1 123 ? -6.522 22.566 14.016 1.00 34.51 115 SER A O 1
ATOM 768 N N . GLY A 1 124 ? -6.796 22.949 16.218 1.00 34.45 116 GLY A N 1
ATOM 769 C CA . GLY A 1 124 ? -8.262 23.005 16.140 1.00 34.36 116 GLY A CA 1
ATOM 770 C C . GLY A 1 124 ? -8.706 24.149 15.247 1.00 34.52 116 GLY A C 1
ATOM 771 O O . GLY A 1 124 ? -7.983 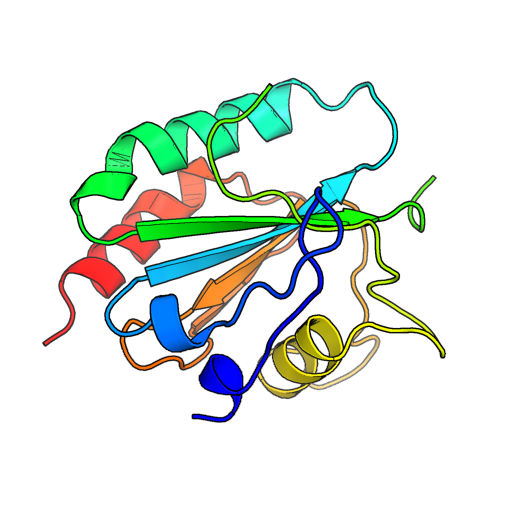25.139 15.101 1.00 34.07 116 GLY A O 1
ATOM 772 N N . MET A 1 125 ? -9.884 24.012 14.641 1.00 34.44 117 MET A N 1
ATOM 773 C CA . MET A 1 125 ? -10.432 25.040 13.746 1.00 35.22 117 MET A CA 1
ATOM 774 C C . MET A 1 125 ? -10.739 26.347 14.483 1.00 34.70 117 MET A C 1
ATOM 775 O O . MET A 1 125 ? -10.532 27.442 13.943 1.00 34.89 117 MET A O 1
ATOM 780 N N . LEU A 1 126 ? -11.223 26.220 15.717 1.00 34.25 118 LEU A N 1
ATOM 781 C CA . LEU A 1 126 ? -11.515 27.368 16.572 1.00 33.87 118 LEU A CA 1
ATOM 782 C C . LEU A 1 126 ? -10.723 27.282 17.871 1.00 33.64 118 LEU A C 1
ATOM 783 O O . LEU A 1 126 ? -10.225 26.219 18.225 1.00 32.90 118 LEU A O 1
ATOM 788 N N . GLY A 1 127 ? -10.608 28.410 18.569 1.00 33.48 119 GLY A N 1
ATOM 789 C CA . GLY A 1 127 ? -9.943 28.452 19.872 1.00 33.54 119 GLY A CA 1
ATOM 790 C C . GLY A 1 127 ? -8.426 28.409 19.830 1.00 33.42 119 GLY A C 1
ATOM 791 O O . GLY A 1 127 ? -7.813 28.626 18.785 1.00 33.10 119 GLY A O 1
ATOM 792 N N . LEU A 1 128 ? -7.829 28.105 20.981 1.00 33.57 120 LEU A N 1
ATOM 793 C CA . LEU A 1 128 ? -6.379 28.134 21.164 1.00 34.02 120 LEU A CA 1
ATOM 794 C C . LEU A 1 128 ? -5.645 27.133 20.276 1.00 34.06 120 LEU A C 1
ATOM 795 O O . LEU A 1 128 ? -6.059 25.980 20.140 1.00 33.69 120 LEU A O 1
ATOM 800 N N . ARG A 1 129 ? -4.558 27.601 19.668 1.00 34.01 121 ARG A N 1
ATOM 801 C CA . ARG A 1 129 ? -3.670 2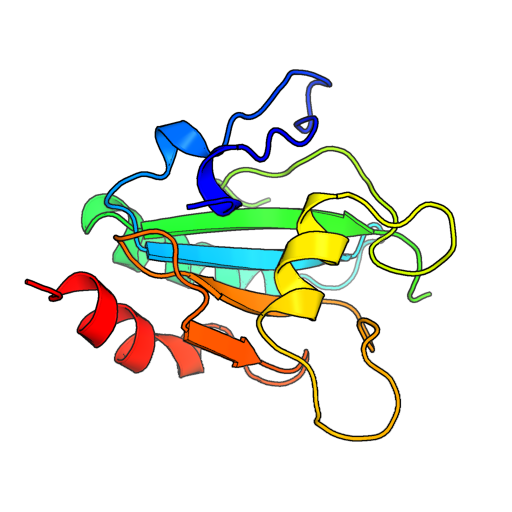6.765 18.862 1.00 34.19 121 ARG A CA 1
ATOM 802 C C . ARG A 1 129 ? -2.491 26.296 19.694 1.00 34.11 121 ARG A C 1
ATOM 803 O O . ARG A 1 129 ? -1.865 25.285 19.379 1.00 34.38 121 ARG A O 1
ATOM 811 N N . GLY A 1 130 ? -2.193 27.036 20.757 1.00 33.96 122 GLY A N 1
ATOM 812 C CA . GLY A 1 130 ? -1.015 26.789 21.576 1.00 33.88 122 GLY A CA 1
ATOM 813 C C . GLY A 1 130 ? -0.972 25.426 22.237 1.00 33.85 122 GLY A C 1
ATOM 814 O O . GLY A 1 130 ? -1.985 24.725 22.317 1.00 33.45 122 GLY A O 1
ATOM 815 N N . ILE A 1 131 ? 0.220 25.056 22.699 1.00 33.89 123 ILE A N 1
ATOM 816 C CA . ILE A 1 131 ? 0.429 23.827 23.458 1.00 34.04 123 ILE A CA 1
ATOM 817 C C . ILE A 1 131 ? -0.165 24.019 24.848 1.00 34.04 123 ILE A C 1
ATOM 818 O O . ILE A 1 131 ? 0.093 25.032 25.503 1.00 33.93 123 ILE A O 1
ATOM 823 N N . LYS A 1 132 ? -0.966 23.053 25.286 1.00 34.15 124 LYS A N 1
ATOM 824 C CA . LYS A 1 132 ? -1.711 23.176 26.544 1.00 34.58 124 LYS A CA 1
ATOM 825 C C . LYS A 1 132 ? -0.874 22.817 27.771 1.00 34.18 124 LYS A C 1
ATOM 826 O O . LYS A 1 132 ? -0.945 23.504 28.792 1.00 34.10 124 LYS A O 1
ATOM 832 N N . TRP A 1 133 ? -0.097 21.737 27.673 1.00 33.76 125 TRP A N 1
ATOM 833 C CA . TRP A 1 133 ? 0.728 21.288 28.792 1.00 33.53 125 TRP A CA 1
ATOM 834 C C . TRP A 1 133 ? 1.946 20.491 28.327 1.00 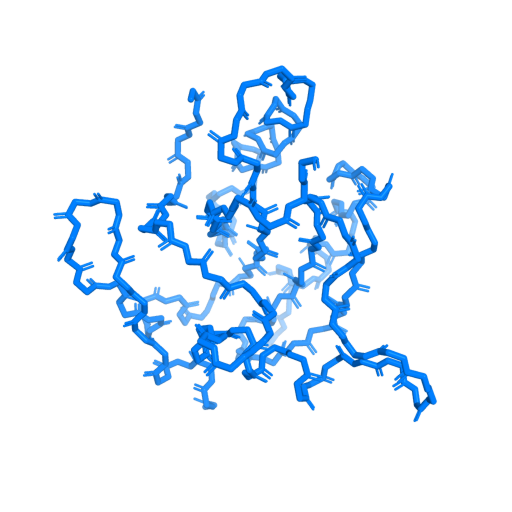33.20 125 TRP A C 1
ATOM 835 O O . TRP A 1 133 ? 2.152 20.296 27.128 1.00 33.10 125 TRP A O 1
ATOM 846 N N . ASN A 1 134 ? 2.757 20.050 29.283 1.00 32.97 126 ASN A N 1
ATOM 847 C CA . ASN A 1 134 ? 3.881 19.154 29.010 1.00 32.86 126 ASN A CA 1
ATOM 848 C C . ASN A 1 134 ? 3.460 17.916 28.225 1.00 33.14 126 ASN A C 1
ATOM 849 O O . ASN A 1 134 ? 2.347 17.419 28.399 1.00 33.07 126 ASN A O 1
ATOM 854 N N . PHE A 1 135 ? 4.350 17.435 27.357 1.00 33.28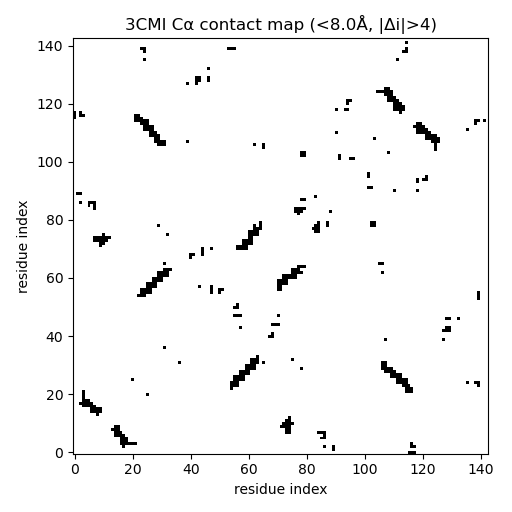 127 PHE A N 1
ATOM 855 C CA . PHE A 1 135 ? 4.189 16.140 26.663 1.00 33.79 127 PHE A CA 1
ATOM 856 C C . PHE A 1 135 ? 3.064 16.067 25.625 1.00 34.08 127 PHE A C 1
ATOM 857 O O . PHE A 1 135 ? 2.474 15.006 25.413 1.00 34.28 127 PHE A O 1
ATOM 865 N N . GLU A 1 136 ? 2.781 17.187 24.971 1.00 34.39 128 GLU A N 1
ATOM 866 C CA . GLU A 1 136 ? 1.963 17.170 23.765 1.00 34.97 128 GLU A CA 1
ATOM 867 C C . GLU A 1 136 ? 2.819 16.600 22.621 1.00 35.14 128 GLU A C 1
ATOM 868 O O . GLU A 1 136 ? 4.040 16.783 22.603 1.00 34.97 128 GLU A O 1
ATOM 874 N N . LYS A 1 137 ? 2.176 15.902 21.687 1.00 35.47 129 LYS A N 1
ATOM 875 C CA . LYS A 1 137 ? 2.873 15.085 20.688 1.00 35.61 129 LYS A CA 1
ATOM 876 C C . LYS A 1 137 ? 2.367 15.322 19.265 1.00 35.79 129 LYS A C 1
ATOM 877 O O . LYS A 1 137 ? 1.151 15.411 19.025 1.00 35.93 129 LYS A O 1
ATOM 883 N N . PHE A 1 138 ? 3.308 15.423 18.331 1.00 35.57 130 PHE A N 1
ATOM 884 C CA . PHE A 1 138 ? 3.008 15.533 16.907 1.00 35.59 130 PHE A CA 1
ATOM 885 C C . PHE A 1 138 ? 3.688 14.379 16.188 1.00 35.74 130 PHE A C 1
ATOM 886 O O . PHE A 1 138 ? 4.882 14.142 16.374 1.00 35.60 130 PHE A O 1
ATOM 894 N N . LEU A 1 139 ? 2.929 13.668 15.361 1.00 35.46 131 LEU A N 1
ATOM 895 C CA . LEU A 1 139 ? 3.473 12.568 14.581 1.00 35.31 131 LEU A CA 1
ATOM 896 C C . LEU A 1 139 ? 3.665 13.028 13.138 1.00 35.12 131 LEU A C 1
ATOM 897 O O . LEU A 1 139 ? 2.740 13.569 12.523 1.00 34.97 131 LEU A O 1
ATOM 902 N N . VAL A 1 140 ? 4.872 12.821 12.612 1.00 34.89 132 VAL A N 1
ATOM 903 C CA . VAL A 1 140 ? 5.244 13.270 11.271 1.00 34.93 132 VAL A CA 1
ATOM 904 C C . VAL A 1 140 ? 5.519 12.106 10.302 1.00 35.23 132 VAL A C 1
ATOM 905 O O . VAL A 1 140 ? 6.166 11.116 10.653 1.00 35.04 132 VAL A O 1
ATOM 909 N N . ASP A 1 141 ? 4.999 12.270 9.086 1.00 35.60 133 ASP A N 1
ATOM 910 C CA . ASP A 1 141 ? 5.161 11.393 7.910 1.00 35.92 133 ASP A CA 1
ATOM 911 C C . ASP A 1 141 ? 6.615 11.029 7.586 1.00 35.73 133 ASP A C 1
ATOM 912 O O . ASP A 1 141 ? 7.549 11.708 8.024 1.00 35.50 133 ASP A O 1
ATOM 917 N N . LYS A 1 142 ? 6.790 9.971 6.790 1.00 35.34 134 LYS A N 1
ATOM 918 C CA . LYS A 1 142 ? 8.078 9.674 6.150 1.00 35.22 134 LYS A CA 1
ATOM 919 C C . LYS A 1 142 ? 8.403 10.666 5.022 1.00 34.95 134 LYS A C 1
ATOM 920 O O . LYS A 1 142 ? 9.557 10.778 4.596 1.00 34.78 134 LYS A O 1
ATOM 926 N N . LYS A 1 143 ? 7.377 11.364 4.538 1.00 34.62 135 LYS A N 1
ATOM 927 C CA . LYS A 1 143 ? 7.537 12.389 3.506 1.00 34.50 135 LYS A CA 1
ATOM 928 C C . LYS A 1 143 ? 7.597 13.791 4.126 1.00 34.35 135 LYS A C 1
ATOM 929 O O . LYS A 1 143 ? 7.778 14.786 3.419 1.00 34.53 135 LYS A O 1
ATOM 935 N N . GLY A 1 144 ? 7.443 13.858 5.447 1.00 34.17 136 GLY A N 1
ATOM 936 C CA . GLY A 1 144 ? 7.584 15.108 6.195 1.00 34.08 136 GLY A CA 1
ATOM 937 C C . GLY A 1 144 ? 6.289 15.838 6.494 1.00 33.89 136 GLY A C 1
ATOM 938 O O . GLY A 1 144 ? 6.311 16.970 6.970 1.00 33.89 136 GLY A O 1
ATOM 939 N N . LYS A 1 145 ? 5.163 15.189 6.215 1.00 33.69 137 LYS A N 1
ATOM 940 C CA . LYS A 1 145 ? 3.844 15.771 6.439 1.00 33.70 137 LYS A CA 1
ATOM 941 C C . LYS A 1 145 ? 3.305 15.401 7.820 1.00 33.48 137 LYS A C 1
ATOM 942 O O . LYS A 1 145 ? 3.306 14.231 8.208 1.00 33.29 137 LYS A O 1
ATOM 948 N N . VAL A 1 146 ? 2.846 16.405 8.561 1.00 33.27 138 VAL A N 1
ATOM 949 C CA . VAL A 1 146 ? 2.303 16.177 9.896 1.00 33.27 138 VAL A CA 1
ATOM 950 C C . VAL A 1 146 ? 1.003 15.372 9.793 1.00 33.36 138 VAL A C 1
ATOM 951 O O . VAL A 1 146 ? 0.050 15.785 9.125 1.00 33.33 138 VAL A O 1
ATOM 955 N N . TYR A 1 147 ? 0.995 14.211 10.443 1.00 33.42 139 TYR A N 1
ATOM 956 C CA . TYR A 1 147 ? -0.134 13.285 10.388 1.00 33.50 139 TYR A CA 1
ATOM 957 C C . TYR A 1 147 ? -1.219 13.647 11.398 1.00 33.73 139 TYR A C 1
ATOM 958 O O . TYR A 1 147 ? -2.407 13.668 11.060 1.00 33.87 139 TYR A O 1
ATOM 967 N N . GLU A 1 148 ? -0.805 13.918 12.636 1.00 34.05 140 GLU A N 1
ATOM 968 C CA . GLU A 1 148 ? -1.741 14.206 13.721 1.00 34.51 140 GLU A CA 1
ATOM 969 C C . GLU A 1 148 ? -1.056 14.776 14.961 1.00 34.66 140 GLU A C 1
ATOM 970 O O . GLU A 1 148 ? 0.121 14.506 15.230 1.00 34.71 140 GLU A O 1
ATOM 976 N N . ARG A 1 149 ? -1.824 15.573 15.699 1.00 34.79 141 ARG A N 1
ATOM 977 C CA . ARG A 1 149 ? -1.432 16.143 16.978 1.00 34.88 141 ARG A CA 1
ATOM 978 C C . ARG A 1 149 ? -2.217 15.447 18.099 1.00 35.13 141 ARG A C 1
ATOM 979 O O . ARG A 1 149 ? -3.434 15.260 17.997 1.00 34.49 141 ARG A O 1
ATOM 987 N N . TYR A 1 150 ? -1.516 15.064 19.161 1.00 35.44 142 TYR A N 1
ATOM 988 C CA . TYR A 1 150 ? -2.126 14.340 20.277 1.00 35.89 142 TYR A CA 1
ATOM 989 C C . TYR A 1 150 ? -1.921 15.100 21.574 1.00 36.10 142 TYR A C 1
ATOM 990 O O . TYR A 1 150 ? -0.886 15.732 21.772 1.00 35.99 142 TYR A O 1
ATOM 999 N N . SER A 1 151 ? -2.904 15.021 22.464 1.00 36.41 143 SER A N 1
ATOM 1000 C CA . SER A 1 151 ? -2.840 15.741 23.732 1.00 36.77 143 SER A CA 1
ATOM 1001 C C . SER A 1 151 ? -1.805 15.147 24.693 1.00 36.86 143 SER A C 1
ATOM 1002 O O . SER A 1 151 ? -1.329 14.024 24.503 1.00 36.80 143 SER A O 1
ATOM 1005 N N . SER A 1 152 ? -1.481 15.910 25.734 1.00 37.11 144 SER A N 1
ATOM 1006 C CA . SER A 1 152 ? -0.551 15.479 26.783 1.00 37.63 144 SER A CA 1
ATOM 1007 C C . SER A 1 152 ? -0.976 14.210 27.530 1.00 37.88 144 SER A C 1
ATOM 1008 O O . SER A 1 152 ? -0.127 13.495 28.066 1.00 37.98 144 SER A O 1
ATOM 1011 N N . LEU A 1 153 ? -2.278 13.933 27.563 1.00 37.99 145 LEU A N 1
ATOM 1012 C CA . LEU A 1 153 ? -2.791 12.777 28.296 1.00 38.31 145 LEU A CA 1
ATOM 1013 C C . LEU A 1 153 ? -2.716 11.462 27.521 1.00 38.31 145 LEU A C 1
ATOM 1014 O O . LEU A 1 153 ? -2.772 10.383 28.128 1.00 38.36 145 LEU A O 1
ATOM 1019 N N . THR A 1 154 ? -2.598 11.533 26.194 1.00 38.09 146 THR A N 1
ATOM 1020 C CA . THR A 1 154 ? -2.531 10.298 25.415 1.00 38.07 146 THR A CA 1
ATOM 1021 C C . THR A 1 154 ? -1.139 9.713 25.574 1.00 37.65 146 THR A C 1
ATOM 1022 O O . THR A 1 154 ? -0.140 10.374 25.288 1.00 37.44 146 THR A O 1
ATOM 1026 N N . LYS A 1 155 ? -1.092 8.480 26.066 1.00 37.20 147 LYS A N 1
ATOM 1027 C CA . LYS A 1 155 ? 0.164 7.817 26.384 1.00 37.07 147 LYS A CA 1
ATOM 1028 C C . LYS A 1 155 ? 0.897 7.423 25.100 1.00 36.63 147 LYS A C 1
ATOM 1029 O O . LYS A 1 155 ? 0.257 7.060 24.113 1.00 36.34 147 LYS A O 1
ATOM 1035 N N . PRO A 1 156 ? 2.242 7.536 25.096 1.00 36.25 148 PRO A N 1
ATOM 1036 C CA . PRO A 1 156 ? 3.032 7.212 23.908 1.00 36.13 148 PRO A CA 1
ATOM 1037 C C . PRO A 1 156 ? 2.736 5.820 23.351 1.00 35.97 148 PRO A C 1
ATOM 1038 O O . PRO A 1 156 ? 2.651 5.652 22.134 1.00 35.73 148 PRO A O 1
ATOM 1042 N N . SER A 1 157 ? 2.564 4.841 24.237 1.00 36.26 149 SER A N 1
ATOM 1043 C CA . SER A 1 157 ? 2.235 3.466 23.848 1.00 36.24 149 SER A CA 1
ATOM 1044 C C . SER A 1 157 ? 0.963 3.371 22.993 1.00 36.27 149 SER A C 1
ATOM 1045 O O . SER A 1 157 ? 0.860 2.511 22.114 1.00 36.48 149 SER A O 1
ATOM 1048 N N . SER A 1 158 ? 0.004 4.260 23.247 1.00 36.04 150 SER A N 1
ATOM 1049 C CA . SER A 1 158 ? -1.264 4.289 22.506 1.00 35.82 150 SER A CA 1
ATOM 1050 C C . SER A 1 158 ? -1.107 4.658 21.023 1.00 35.49 150 SER A C 1
ATOM 1051 O O . SER A 1 158 ? -2.020 4.438 20.218 1.00 35.24 150 SER A O 1
ATOM 1054 N N . LEU A 1 159 ? 0.057 5.213 20.685 1.00 34.70 151 LEU A N 1
ATOM 1055 C CA . LEU A 1 159 ? 0.394 5.664 19.335 1.00 34.48 151 LEU A CA 1
ATOM 1056 C C . LEU A 1 159 ? 1.101 4.594 18.498 1.00 34.17 151 LEU A C 1
ATOM 1057 O O . LEU A 1 159 ? 1.382 4.819 17.316 1.00 34.01 151 LEU A O 1
ATOM 1062 N N . SER A 1 160 ? 1.401 3.446 19.108 1.00 33.61 152 SER A N 1
ATOM 1063 C CA . SER A 1 160 ? 2.218 2.423 18.453 1.00 33.18 152 SER A CA 1
ATOM 1064 C C . SER A 1 160 ? 1.618 1.931 17.130 1.00 32.88 152 SER A C 1
ATOM 1065 O O . SER A 1 160 ? 2.325 1.839 16.124 1.00 33.02 152 SER A O 1
ATOM 1068 N N . GLU A 1 161 ? 0.316 1.647 17.134 1.00 32.39 153 GLU A N 1
ATOM 1069 C CA . GLU A 1 161 ? -0.401 1.182 15.939 1.00 32.16 153 GLU A CA 1
ATOM 1070 C C . GLU A 1 161 ? -0.413 2.198 14.794 1.00 31.92 153 GLU A C 1
ATOM 1071 O O . GLU A 1 161 ? -0.239 1.835 13.630 1.00 31.82 153 GLU A O 1
ATOM 1077 N N . THR A 1 162 ? -0.621 3.466 15.134 1.00 31.88 154 THR A N 1
ATOM 1078 C CA . THR A 1 162 ? -0.523 4.555 14.171 1.00 31.96 154 THR A CA 1
ATOM 1079 C C . THR A 1 162 ? 0.912 4.697 13.638 1.00 31.83 154 THR A C 1
ATOM 1080 O O . THR A 1 162 ? 1.121 4.908 12.442 1.00 31.83 154 THR A O 1
ATOM 1084 N N . ILE A 1 163 ? 1.896 4.582 14.527 1.00 32.00 155 ILE A N 1
ATOM 1085 C CA . ILE A 1 163 ? 3.309 4.609 14.118 1.00 31.77 155 ILE A CA 1
ATOM 1086 C C . ILE A 1 163 ? 3.598 3.472 13.138 1.00 31.81 155 ILE A C 1
ATOM 1087 O O . ILE A 1 163 ? 4.274 3.676 12.128 1.00 31.75 155 ILE A O 1
ATOM 1092 N N . GLU A 1 164 ? 3.051 2.291 13.420 1.00 31.71 156 GLU A N 1
ATOM 1093 C CA . GLU A 1 164 ? 3.276 1.122 12.570 1.00 31.88 156 GLU A CA 1
ATOM 1094 C C . GLU A 1 164 ? 2.732 1.303 11.153 1.00 32.20 156 GLU A C 1
ATOM 1095 O O . GLU A 1 164 ? 3.393 0.905 10.196 1.00 32.05 156 GLU A O 1
ATOM 1101 N N . GLU A 1 165 ? 1.553 1.912 11.012 1.00 32.43 157 GLU A N 1
ATOM 1102 C CA . GLU A 1 165 ? 0.991 2.139 9.672 1.00 33.17 157 GLU A CA 1
ATOM 1103 C C . GLU A 1 165 ? 1.743 3.199 8.866 1.00 32.83 157 GLU A C 1
ATOM 1104 O O . GLU A 1 165 ? 1.800 3.126 7.639 1.00 32.75 157 GLU A O 1
ATOM 1110 N N . LEU A 1 166 ? 2.329 4.171 9.562 1.00 32.84 158 LEU A N 1
ATOM 1111 C CA . LEU A 1 166 ? 3.187 5.173 8.920 1.00 32.97 158 LEU A CA 1
ATOM 1112 C C . LEU A 1 166 ? 4.534 4.583 8.508 1.00 33.03 158 LEU A C 1
ATOM 1113 O O . LEU A 1 166 ? 5.109 4.981 7.496 1.00 32.92 158 LEU A O 1
ATOM 1118 N N . LEU A 1 167 ? 5.035 3.638 9.296 1.00 33.19 159 LEU A N 1
ATOM 1119 C CA . LEU A 1 167 ? 6.311 2.996 8.990 1.00 33.68 159 LEU A CA 1
ATOM 1120 C C . LEU A 1 167 ? 6.217 2.143 7.724 1.00 34.31 159 LEU A C 1
ATOM 1121 O O . LEU A 1 167 ? 7.206 1.978 7.005 1.00 34.41 159 LEU A O 1
ATOM 1126 N N . LYS A 1 168 ? 5.017 1.623 7.457 1.00 35.13 160 LYS A N 1
ATOM 1127 C CA . LYS A 1 168 ? 4.751 0.755 6.309 1.00 35.70 160 LYS A CA 1
ATOM 1128 C C . LYS A 1 168 ? 4.421 1.517 5.012 1.00 36.32 160 LYS A C 1
ATOM 1129 O O . LYS A 1 168 ? 4.208 0.898 3.967 1.00 36.51 160 LYS A O 1
ATOM 1135 N N . GLU A 1 169 ? 4.387 2.850 5.084 1.00 37.09 161 GLU A N 1
ATOM 1136 C CA . GLU A 1 169 ? 4.085 3.723 3.934 1.00 37.77 161 GLU A CA 1
ATOM 1137 C C . GLU A 1 169 ? 4.879 3.404 2.673 1.00 37.91 161 GLU A C 1
ATOM 1138 O O . GLU A 1 169 ? 6.101 3.242 2.729 1.00 37.99 161 GLU A O 1
ATOM 1144 N N . VAL A 1 170 ? 4.182 3.351 1.538 1.00 38.12 162 VAL A N 1
ATOM 1145 C CA . VAL A 1 170 ? 4.826 3.222 0.225 1.00 38.23 162 VAL A CA 1
ATOM 1146 C C . VAL A 1 170 ? 5.273 4.586 -0.311 1.00 38.26 162 VAL A C 1
ATOM 1147 O O . VAL A 1 170 ? 4.784 5.635 0.115 1.00 38.25 162 VAL A O 1
#

InterPro domains:
  IPR000889 Glutathione peroxidase [PF00255] (4-111)
  IPR000889 Glutathione peroxidase [PIRSF000303] (4-161)
  IPR000889 Glutathione peroxidase [PR01011] (22-39)
  IPR000889 Glutathione peroxidase [PR01011] (57-73)
  IPR000889 Glutathione peroxidase [PR01011] (123-132)
  IPR000889 Glutathione peroxidase [PS51355] (1-163)
  IPR000889 Glutathione peroxidase [PTHR11592] (3-159)
  IPR000889 Glutathione peroxidase [cd00340] (4-155)
  IPR013766 Thioredoxin domain [PS51352] (1-160)
  IPR029759 Glutathione peroxidase active site [PS00460] (24-39)
  IPR029760 Glutathione peroxidase conserved site [PS00763] (60-67)
  IPR036249 Thioredoxin-like superfamily [SSF52833] (4-160)

Organism: Saccharomyces cerevisiae (strain ATCC 204508 / S288c) (NCBI:txid559292)

Radius of gyration: 14.04 Å; Cα contacts (8 Å, |Δi|>4): 263; chains: 1; bounding box: 36×36×38 Å

B-factor: mean 37.3, std 3.46, range [29.79, 67.17]